Protein AF-A0A0Q4IK12-F1 (afdb_monomer)

Secondary structure (DSSP, 8-state):
--HHHHHHHHHHHHHHHHHHHHHHHHHHHHHHHHHHHHHHHHHHHHHHHHHH-HHHHHHHHHHHHHHHHHHSPPPHHHHHHSHHHHHHHHHHHHHHHHHHHHHHHHHHHHH-S-HHHHHHHHHHHHHHHHHHHHHHHHHHT--

Foldseek 3Di:
DPVVVVVVVVVVVVVVVVVVVVVVVVVVVVVVVVVVVVVVVVVVVLVVCCVVPVPCSVVVVVVVVVVVVVPDDDDPVCCVPVVVVVVVVVVVVVVVVVVCVVVVVVVCVVPDPDPVVVVVVVVVVVVVVVVVVVVVVVVVVVD

pLDDT: mean 81.12, std 9.82, range [44.0, 95.69]

Mean predicted aligned error: 11.83 Å

Structure (mmCIF, N/CA/C/O backbone):
data_AF-A0A0Q4IK12-F1
#
_entry.id   AF-A0A0Q4IK12-F1
#
loop_
_atom_site.group_PDB
_atom_site.id
_atom_site.type_symbol
_atom_site.label_atom_id
_atom_site.label_alt_id
_atom_site.label_comp_id
_atom_site.label_asym_id
_atom_site.label_entity_id
_atom_site.label_seq_id
_atom_site.pdbx_PDB_ins_code
_atom_site.Cartn_x
_atom_site.Cartn_y
_atom_site.Cartn_z
_atom_site.occupancy
_atom_site.B_iso_or_equiv
_atom_site.auth_seq_id
_atom_site.auth_comp_id
_atom_site.auth_asym_id
_atom_site.auth_atom_id
_atom_site.pdbx_PDB_model_num
ATOM 1 N N . MET A 1 1 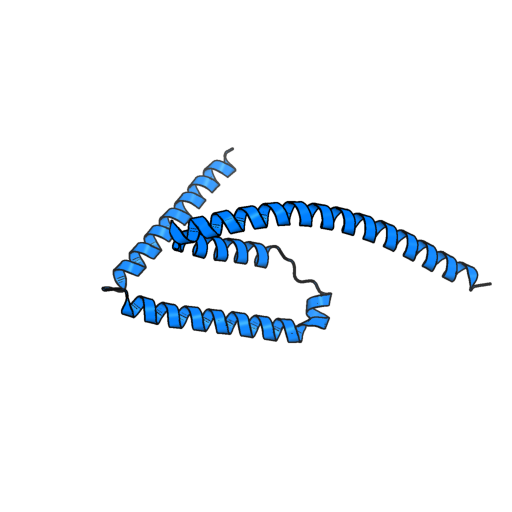? -36.939 7.200 45.901 1.00 53.16 1 MET A N 1
ATOM 2 C CA . MET A 1 1 ? -36.198 8.470 45.705 1.00 53.16 1 MET A CA 1
ATOM 3 C C . MET A 1 1 ? -34.953 8.258 44.827 1.00 53.16 1 MET A C 1
ATOM 5 O O . MET A 1 1 ? -33.947 8.915 45.039 1.00 53.16 1 MET A O 1
ATOM 9 N N . THR A 1 2 ? -35.006 7.351 43.840 1.00 54.34 2 THR A N 1
ATOM 10 C CA . THR A 1 2 ? -33.826 6.880 43.080 1.00 54.34 2 THR A CA 1
ATOM 11 C C . THR A 1 2 ? -33.943 7.030 41.555 1.00 54.34 2 THR A C 1
ATOM 13 O O . THR A 1 2 ? -32.922 6.958 40.890 1.00 54.34 2 THR A O 1
ATOM 16 N N . ASP A 1 3 ? -35.125 7.315 40.992 1.00 55.69 3 ASP A N 1
ATOM 17 C CA . ASP A 1 3 ? -35.301 7.464 39.531 1.00 55.69 3 ASP A CA 1
ATOM 18 C C . ASP A 1 3 ? -34.741 8.776 38.954 1.00 55.69 3 ASP A C 1
ATOM 20 O O . ASP A 1 3 ? -34.192 8.802 37.854 1.00 55.69 3 ASP A O 1
ATOM 24 N N . HIS A 1 4 ? -34.827 9.884 39.698 1.00 55.47 4 HIS A N 1
ATOM 25 C CA . HIS A 1 4 ? -34.442 11.201 39.171 1.00 55.47 4 HIS A CA 1
ATOM 26 C C . HIS A 1 4 ? -32.928 11.356 38.947 1.00 55.47 4 HIS A C 1
ATOM 28 O O . HIS A 1 4 ? -32.506 12.026 38.009 1.00 55.47 4 HIS A O 1
ATOM 34 N N . SER A 1 5 ? -32.092 10.711 39.766 1.00 62.00 5 SER A N 1
ATOM 35 C CA . SER A 1 5 ? -30.630 10.809 39.640 1.00 62.00 5 SER A CA 1
ATOM 36 C C . SER A 1 5 ? -30.080 10.024 38.444 1.00 62.00 5 SER A C 1
ATOM 38 O O . SER A 1 5 ? -29.080 10.426 37.847 1.00 62.00 5 SER A O 1
ATOM 40 N N . THR A 1 6 ? -30.735 8.927 38.055 1.00 66.75 6 THR A N 1
ATOM 41 C CA . THR A 1 6 ? -30.322 8.115 36.902 1.00 66.75 6 THR A CA 1
ATOM 42 C C . THR A 1 6 ? -30.686 8.791 35.580 1.00 66.75 6 THR A C 1
ATOM 44 O O . THR A 1 6 ? -29.862 8.799 34.665 1.00 66.75 6 THR A O 1
ATOM 47 N N . GLN A 1 7 ? -31.856 9.435 35.501 1.00 69.94 7 GLN A N 1
ATOM 48 C CA . GLN A 1 7 ? -32.298 10.167 34.309 1.00 69.94 7 GLN A CA 1
ATOM 49 C C . GLN A 1 7 ? -31.344 11.328 33.974 1.00 69.94 7 GLN A C 1
ATOM 51 O O . GLN A 1 7 ? -30.795 11.383 32.876 1.00 69.94 7 GLN A O 1
ATOM 56 N N . SER A 1 8 ? -31.035 12.183 34.959 1.00 73.06 8 SER A N 1
ATOM 57 C CA . SER A 1 8 ? -30.134 13.326 34.754 1.00 73.06 8 SER A CA 1
ATOM 58 C C . SER A 1 8 ? -28.713 12.905 34.381 1.00 73.06 8 SER A C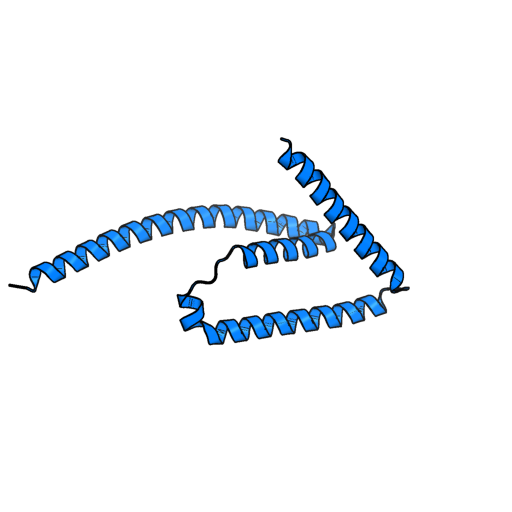 1
ATOM 60 O O . SER A 1 8 ? -28.054 13.579 33.591 1.00 73.06 8 SER A O 1
ATOM 62 N N . THR A 1 9 ? -28.233 11.770 34.895 1.00 77.50 9 THR A N 1
ATOM 63 C CA . THR A 1 9 ? -26.905 11.249 34.536 1.00 77.50 9 THR A CA 1
ATOM 64 C C . THR A 1 9 ? -26.858 10.807 33.069 1.00 77.50 9 THR A C 1
ATOM 66 O O . THR A 1 9 ? -25.878 11.082 32.376 1.00 77.50 9 THR A O 1
ATOM 69 N N . ILE A 1 10 ? -27.924 10.174 32.566 1.00 81.38 10 ILE A N 1
ATOM 70 C CA . ILE A 1 10 ? -28.026 9.755 31.159 1.00 81.38 10 ILE A CA 1
ATOM 71 C C . ILE A 1 10 ? -28.158 10.958 30.221 1.00 81.38 10 ILE A C 1
ATOM 73 O O . ILE A 1 10 ? -27.524 10.965 29.164 1.00 81.38 10 ILE A O 1
ATOM 77 N N . ASP A 1 11 ? -28.917 11.984 30.604 1.00 83.94 11 ASP A N 1
ATOM 78 C CA . ASP A 1 11 ? -29.076 13.189 29.783 1.00 83.94 11 ASP A CA 1
ATOM 79 C C . ASP A 1 11 ? -27.758 13.969 29.673 1.00 83.94 11 ASP A C 1
ATOM 81 O O . ASP A 1 11 ?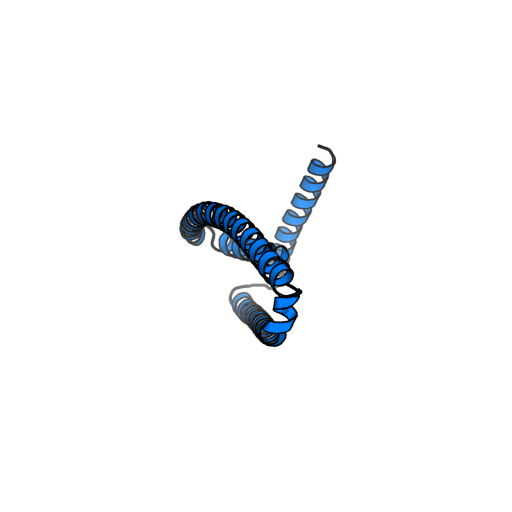 -27.333 14.321 28.572 1.00 83.94 11 ASP A O 1
ATOM 85 N N . THR A 1 12 ? -27.022 14.098 30.782 1.00 80.81 12 THR A N 1
ATOM 86 C CA . THR A 1 12 ? -25.699 14.749 30.794 1.00 80.81 12 THR A CA 1
ATOM 87 C C . THR A 1 12 ? -24.665 13.968 29.964 1.00 80.81 12 THR A C 1
ATOM 89 O O . THR A 1 12 ? -23.781 14.549 29.329 1.00 80.81 12 THR A O 1
ATOM 92 N N . LEU A 1 13 ? -24.762 12.632 29.945 1.00 80.38 13 LEU A N 1
ATOM 93 C CA . LEU A 1 13 ? -23.923 11.761 29.115 1.00 80.38 13 LEU A CA 1
ATOM 94 C C . LEU A 1 13 ? -24.254 11.892 27.626 1.00 80.38 13 LEU A C 1
ATOM 96 O O . LEU A 1 13 ? -23.334 11.961 26.813 1.00 80.38 13 LEU A O 1
ATOM 100 N N . LYS A 1 14 ? -25.540 11.952 27.264 1.00 84.50 14 LYS A N 1
ATOM 101 C CA . LYS A 1 14 ? -25.970 12.178 25.877 1.00 84.50 14 LYS A CA 1
ATOM 102 C C . LYS A 1 14 ? -25.521 13.536 25.364 1.00 84.50 14 LYS A C 1
ATOM 104 O O . LYS A 1 14 ? -25.043 13.611 24.239 1.00 84.50 14 LYS A O 1
ATOM 109 N N . GLU A 1 15 ? -25.618 14.574 26.183 1.00 84.56 15 GLU A N 1
ATOM 110 C CA . GLU A 1 15 ? -25.197 15.922 25.809 1.00 84.56 15 GLU A CA 1
ATOM 111 C C . GLU A 1 15 ? -23.679 16.001 25.593 1.00 84.56 15 GLU A C 1
ATOM 113 O O . GLU A 1 15 ? -23.216 16.482 24.561 1.00 84.56 15 GLU A O 1
ATOM 118 N N . LYS A 1 16 ? -22.875 15.418 26.496 1.00 81.81 16 LYS A N 1
ATOM 119 C CA . LYS A 1 16 ? -21.415 15.324 26.306 1.00 81.81 16 LYS A CA 1
ATOM 120 C C . LYS A 1 16 ? -21.030 14.467 25.098 1.00 81.81 16 LYS A C 1
ATOM 122 O O . LYS A 1 16 ? -20.068 14.798 24.400 1.00 81.81 16 LYS A O 1
ATOM 127 N N . ALA A 1 17 ? -21.756 13.377 24.852 1.00 82.19 17 ALA A N 1
ATOM 128 C CA . ALA A 1 17 ? -21.533 12.512 23.699 1.00 82.19 17 ALA A CA 1
ATOM 129 C C . ALA A 1 17 ? -21.882 13.220 22.384 1.00 82.19 17 ALA A C 1
ATOM 131 O O . ALA A 1 17 ? -21.107 13.118 21.439 1.00 82.19 17 ALA A O 1
ATOM 132 N N . ALA A 1 18 ? -22.985 13.973 22.341 1.00 83.00 18 ALA A N 1
ATOM 133 C CA . ALA A 1 18 ? -23.392 14.759 21.180 1.00 83.00 18 ALA A CA 1
ATOM 134 C C . ALA A 1 18 ? -22.348 15.835 20.851 1.00 83.00 18 ALA A C 1
ATOM 136 O O . ALA A 1 18 ? -21.801 15.832 19.755 1.00 83.00 18 ALA A O 1
ATOM 137 N N . THR A 1 19 ? -21.938 16.641 21.832 1.00 81.81 19 THR A N 1
ATOM 138 C CA . THR A 1 19 ? -20.931 17.698 21.630 1.00 81.81 19 THR A CA 1
ATOM 139 C C . THR A 1 19 ? -19.571 17.148 21.182 1.00 81.81 19 THR A C 1
ATOM 141 O O . THR A 1 19 ? -18.889 17.736 20.338 1.00 81.81 19 THR A O 1
ATOM 144 N N . THR A 1 20 ? -19.164 15.991 21.716 1.00 82.31 20 THR A N 1
ATOM 145 C CA . THR A 1 20 ? -17.924 15.318 21.293 1.00 82.31 20 THR A CA 1
ATOM 146 C C . THR A 1 20 ? -18.061 14.746 19.882 1.00 82.31 20 THR A C 1
ATOM 148 O O . THR A 1 20 ? -17.136 14.872 19.081 1.00 82.31 20 THR A O 1
ATOM 151 N N . ALA A 1 21 ? -19.209 14.147 19.558 1.00 84.31 21 ALA A N 1
ATOM 152 C CA . ALA A 1 21 ? -19.486 13.612 18.232 1.00 84.31 21 ALA A CA 1
ATOM 153 C C . ALA A 1 21 ? -19.516 14.716 17.168 1.00 84.31 21 ALA A C 1
ATOM 155 O O . ALA A 1 21 ? -18.910 14.529 16.116 1.00 84.31 21 ALA A O 1
ATOM 156 N N . ASP A 1 22 ? -20.127 15.868 17.451 1.00 87.31 22 ASP A N 1
ATOM 157 C CA . ASP A 1 22 ? -20.153 17.015 16.537 1.00 87.31 22 ASP A CA 1
ATOM 158 C C . ASP A 1 22 ? -18.746 17.578 16.310 1.00 87.31 22 ASP A C 1
ATOM 160 O O . ASP A 1 22 ? -18.315 17.719 15.170 1.00 87.31 22 ASP A O 1
ATOM 164 N N . THR A 1 23 ? -17.949 17.746 17.371 1.00 83.62 23 THR A N 1
ATOM 165 C CA . THR A 1 23 ? -16.558 18.224 17.244 1.00 83.62 23 THR A CA 1
ATOM 166 C C . THR A 1 23 ? -15.685 17.267 16.420 1.00 83.62 23 THR A C 1
ATOM 168 O O . THR A 1 23 ? -14.840 17.696 15.628 1.00 83.62 23 THR A O 1
ATOM 171 N N . VAL A 1 24 ? -15.864 15.953 16.602 1.00 83.19 24 VAL A N 1
ATOM 172 C CA . VAL A 1 24 ? -15.163 14.928 15.814 1.00 83.19 24 VAL A CA 1
ATOM 173 C C . VAL A 1 24 ? -15.653 14.937 14.372 1.00 83.19 24 VAL A C 1
ATOM 175 O O . VAL A 1 24 ? -14.833 14.849 13.460 1.00 83.19 24 VAL A O 1
ATOM 178 N N . LYS A 1 25 ? -16.960 15.082 14.149 1.00 88.50 25 LYS A N 1
ATOM 179 C CA . LYS A 1 25 ? -17.560 15.128 12.818 1.00 88.50 25 LYS A CA 1
ATOM 180 C C . LYS A 1 25 ? -17.120 16.361 12.040 1.00 88.50 25 LYS A C 1
ATOM 182 O O . LYS A 1 25 ? -16.786 16.217 10.869 1.00 88.50 25 LYS A O 1
ATOM 187 N N . ASP A 1 26 ? -17.032 17.526 12.669 1.00 87.25 26 ASP A N 1
ATOM 188 C CA . ASP A 1 26 ? -16.560 18.754 12.027 1.00 87.25 26 ASP A CA 1
ATOM 189 C C . ASP A 1 26 ? -15.083 18.647 11.634 1.00 87.2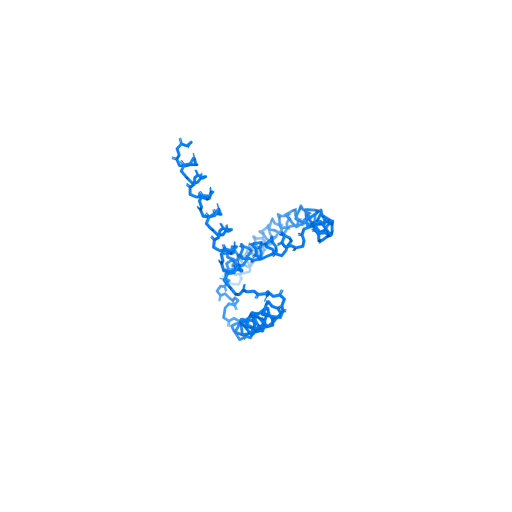5 26 ASP A C 1
ATOM 191 O O . ASP A 1 26 ? -14.714 18.922 10.490 1.00 87.25 26 ASP A O 1
ATOM 195 N N . LYS A 1 27 ? -14.229 18.150 12.542 1.00 83.62 27 LYS A N 1
ATOM 196 C CA . LYS A 1 27 ? -12.807 17.905 12.246 1.00 83.62 27 LYS A CA 1
ATOM 197 C C . LYS A 1 27 ? -12.618 16.840 11.168 1.00 83.62 27 LYS A C 1
ATOM 199 O O . LYS A 1 27 ? -11.779 17.015 10.288 1.00 83.62 27 LYS A O 1
ATOM 204 N N . ALA A 1 28 ? -13.396 15.761 11.217 1.00 84.12 28 ALA A N 1
ATOM 205 C CA . ALA A 1 28 ? -13.357 14.698 10.221 1.00 84.12 28 ALA A CA 1
ATOM 206 C C . ALA A 1 28 ? -13.855 15.184 8.857 1.00 84.12 28 ALA A C 1
ATOM 208 O O . ALA A 1 28 ? -13.248 14.847 7.851 1.00 84.12 28 ALA A O 1
ATOM 209 N N . SER A 1 29 ? -14.904 16.006 8.813 1.00 85.19 29 SER A N 1
ATOM 210 C CA . SER A 1 29 ? -15.443 16.566 7.568 1.00 85.19 29 SER A CA 1
ATOM 211 C C . SER A 1 29 ? -14.460 17.550 6.942 1.00 85.19 29 SER A C 1
ATOM 213 O O . SER A 1 29 ? -14.226 17.501 5.739 1.00 85.19 29 SER A O 1
ATOM 215 N N . HIS A 1 30 ? -13.816 18.391 7.754 1.00 84.00 30 HIS A N 1
ATOM 216 C CA . HIS A 1 30 ? -12.784 19.305 7.271 1.00 84.00 30 HIS A CA 1
ATOM 217 C C . HIS A 1 30 ? -11.552 18.552 6.749 1.00 84.00 30 HIS A C 1
ATOM 219 O O . HIS A 1 30 ? -11.081 18.823 5.646 1.00 84.00 30 HIS A O 1
ATOM 225 N N . ALA A 1 31 ? -11.075 17.548 7.492 1.00 82.31 31 ALA A N 1
ATOM 226 C CA . ALA A 1 31 ? -9.994 16.680 7.036 1.00 82.31 31 ALA A CA 1
ATOM 227 C C . ALA A 1 31 ? -10.382 15.901 5.769 1.00 82.31 31 ALA A C 1
ATOM 229 O O . ALA A 1 31 ? -9.568 15.779 4.858 1.00 82.31 31 ALA A O 1
ATOM 230 N N . ALA A 1 32 ? -11.621 15.416 5.675 1.00 82.69 32 ALA A N 1
ATOM 231 C CA . ALA A 1 32 ? -12.128 14.702 4.509 1.00 82.69 32 ALA A CA 1
ATOM 232 C C . ALA A 1 32 ? -12.225 15.604 3.274 1.00 82.69 32 ALA A C 1
ATOM 234 O O . ALA A 1 32 ? -11.842 15.164 2.198 1.00 82.69 32 ALA A O 1
ATOM 235 N N . HIS A 1 33 ? -12.662 16.859 3.416 1.00 84.75 33 HIS A N 1
ATOM 236 C CA . HIS A 1 33 ? -12.680 17.825 2.314 1.00 84.75 33 HIS A CA 1
ATOM 237 C C . HIS A 1 33 ? -11.270 18.113 1.790 1.00 84.75 33 HIS A C 1
ATOM 239 O O . HIS A 1 33 ? -11.019 17.946 0.601 1.00 84.75 33 HIS A O 1
ATOM 245 N N . VAL A 1 34 ? -10.325 18.430 2.681 1.00 83.38 34 VAL A N 1
ATOM 246 C CA . VAL A 1 34 ? -8.925 18.680 2.294 1.00 83.38 34 VAL A CA 1
ATOM 247 C C . VAL A 1 34 ? -8.288 17.438 1.658 1.00 83.38 34 VAL A C 1
ATOM 249 O O . VAL A 1 34 ? -7.561 17.537 0.673 1.00 83.38 34 VAL A O 1
ATOM 252 N N . THR A 1 35 ? -8.590 16.250 2.190 1.00 85.00 35 THR A N 1
ATOM 253 C CA . THR A 1 35 ? -8.097 14.980 1.637 1.00 85.00 35 THR A CA 1
ATOM 254 C C . THR A 1 35 ? -8.743 14.665 0.289 1.00 85.00 35 THR A C 1
ATOM 256 O O . THR A 1 35 ? -8.071 14.135 -0.583 1.00 85.00 35 THR A O 1
ATOM 259 N N . SER A 1 36 ? -10.021 14.995 0.095 1.00 87.81 36 SER A N 1
ATOM 260 C CA . SER A 1 36 ? -10.748 14.803 -1.164 1.00 87.81 36 SER A CA 1
ATOM 261 C C . SER A 1 36 ? -10.160 15.655 -2.283 1.00 87.81 36 SER A C 1
ATOM 263 O O . SER A 1 36 ? -9.922 15.143 -3.376 1.00 87.81 36 SER A O 1
ATOM 265 N N . ASP A 1 37 ? -9.889 16.931 -2.015 1.00 87.81 37 ASP A N 1
ATOM 266 C CA . ASP A 1 37 ? -9.283 17.822 -3.006 1.00 87.81 37 ASP A CA 1
ATOM 267 C C . ASP A 1 37 ? -7.881 17.329 -3.371 1.00 87.81 37 ASP A C 1
ATOM 269 O O . ASP A 1 37 ? -7.584 17.125 -4.546 1.00 87.81 37 ASP A O 1
ATOM 273 N N . ALA A 1 38 ? -7.061 16.996 -2.368 1.00 84.00 38 ALA A N 1
ATOM 274 C CA . ALA A 1 38 ? -5.738 16.413 -2.580 1.00 84.00 38 ALA A CA 1
ATOM 275 C C . ALA A 1 38 ? -5.783 15.056 -3.308 1.00 84.00 38 ALA A C 1
ATOM 277 O O . ALA A 1 38 ? -4.896 14.754 -4.105 1.00 84.00 38 ALA A O 1
ATOM 278 N N . ALA A 1 39 ? -6.803 14.232 -3.059 1.00 86.62 39 ALA A N 1
ATOM 279 C CA . ALA A 1 39 ? -6.980 12.942 -3.716 1.00 86.62 39 ALA A CA 1
ATOM 280 C C . ALA A 1 39 ? -7.373 13.097 -5.189 1.00 86.62 39 ALA A C 1
ATOM 282 O O . ALA A 1 39 ? -6.845 12.361 -6.019 1.00 86.62 39 ALA A O 1
ATOM 283 N N . HIS A 1 40 ? -8.243 14.053 -5.536 1.00 89.25 40 HIS A N 1
ATOM 284 C CA . HIS A 1 40 ? -8.563 14.361 -6.936 1.00 89.25 40 HIS A CA 1
ATOM 285 C C . HIS A 1 40 ? -7.332 14.858 -7.692 1.00 89.25 40 HIS A C 1
ATOM 287 O O . HIS A 1 40 ? -7.031 14.379 -8.785 1.00 89.25 40 HIS A O 1
ATOM 293 N N . ASP A 1 41 ? -6.582 15.754 -7.065 1.00 86.06 41 ASP A N 1
ATOM 294 C CA . ASP A 1 41 ? -5.331 16.294 -7.579 1.00 86.06 41 ASP A CA 1
ATOM 295 C C . ASP A 1 41 ? -4.262 15.206 -7.774 1.00 86.06 41 ASP A C 1
ATOM 297 O O . ASP A 1 41 ? -3.512 15.205 -8.754 1.00 86.06 41 ASP A O 1
ATOM 301 N N . ALA A 1 42 ? -4.172 14.261 -6.837 1.00 83.69 42 ALA A N 1
ATOM 302 C CA . ALA A 1 42 ? -3.297 13.102 -6.944 1.00 83.69 42 ALA A CA 1
ATOM 303 C C . ALA A 1 42 ? -3.786 12.117 -8.012 1.00 83.69 42 ALA A C 1
ATOM 305 O O . ALA A 1 42 ? -2.962 11.535 -8.706 1.00 83.69 42 ALA A O 1
ATOM 306 N N . ALA A 1 43 ? -5.099 11.947 -8.183 1.00 86.12 43 ALA A N 1
ATOM 307 C CA . ALA A 1 43 ? -5.679 11.081 -9.205 1.00 86.12 43 ALA A CA 1
ATOM 308 C C . ALA A 1 43 ? -5.447 11.628 -10.621 1.00 86.12 43 ALA A C 1
ATOM 310 O O . ALA A 1 43 ? -5.097 10.861 -11.519 1.00 86.12 43 ALA A O 1
ATOM 311 N N . GLN A 1 44 ? -5.566 12.945 -10.820 1.00 87.94 44 GLN A N 1
ATOM 312 C CA . GLN A 1 44 ? -5.203 13.590 -12.086 1.00 87.94 44 GLN A CA 1
ATOM 313 C C . GLN A 1 44 ? -3.714 13.405 -12.385 1.00 87.94 44 GLN A C 1
ATOM 315 O O . GLN A 1 44 ? -3.360 12.879 -13.435 1.00 87.94 44 GLN A O 1
ATOM 320 N N . ARG A 1 45 ? -2.838 13.708 -11.419 1.00 83.75 45 ARG A N 1
ATOM 321 C CA . ARG A 1 45 ? -1.386 13.512 -11.582 1.00 83.75 45 ARG A CA 1
ATOM 322 C C . ARG A 1 45 ? -0.993 12.049 -11.762 1.00 83.75 45 ARG A C 1
ATOM 324 O O . ARG A 1 45 ? -0.030 11.762 -12.461 1.00 83.75 45 ARG A O 1
ATOM 331 N N . ALA A 1 46 ? -1.706 11.119 -11.132 1.00 82.75 46 ALA A N 1
ATOM 332 C CA . ALA A 1 46 ? -1.500 9.695 -11.345 1.00 82.75 46 ALA A CA 1
ATOM 333 C C . ALA A 1 46 ? -1.911 9.293 -12.762 1.00 82.75 46 ALA A C 1
ATOM 335 O O . ALA A 1 46 ? -1.204 8.501 -13.366 1.00 82.75 46 ALA A O 1
ATOM 336 N N . SER A 1 47 ? -2.991 9.863 -13.303 1.00 83.81 47 SER A N 1
ATOM 337 C CA . SER A 1 47 ? -3.415 9.623 -14.689 1.00 83.81 47 SER A CA 1
ATOM 338 C C . SER A 1 47 ? -2.331 10.074 -15.672 1.00 83.81 47 SER A C 1
ATOM 340 O O . SER A 1 47 ? -1.880 9.269 -16.480 1.00 83.81 47 SER A O 1
ATOM 342 N N . ASP A 1 48 ? -1.806 11.290 -15.506 1.00 83.50 48 ASP A N 1
ATOM 343 C CA . ASP A 1 48 ? -0.692 11.799 -16.323 1.00 83.50 48 ASP A CA 1
ATOM 344 C C . ASP A 1 48 ? 0.611 11.002 -16.092 1.00 83.50 48 ASP A C 1
ATOM 346 O O . ASP A 1 48 ? 1.418 10.774 -16.996 1.00 83.50 48 ASP A O 1
ATOM 350 N N . GLY A 1 49 ? 0.829 10.552 -14.854 1.00 78.69 49 GLY A N 1
ATOM 351 C CA . GLY A 1 49 ? 1.995 9.778 -14.441 1.00 78.69 49 GLY A CA 1
ATOM 352 C C . GLY A 1 49 ? 1.984 8.326 -14.918 1.00 78.69 49 GLY A C 1
ATOM 353 O O . GLY A 1 49 ? 3.058 7.747 -15.066 1.00 78.69 49 GLY A O 1
ATOM 354 N N . ILE A 1 50 ? 0.813 7.733 -15.176 1.00 83.00 50 ILE A N 1
ATOM 355 C CA . ILE A 1 50 ? 0.695 6.379 -15.739 1.00 83.00 50 ILE A CA 1
ATOM 356 C C . ILE A 1 50 ? 1.289 6.358 -17.147 1.00 83.00 50 ILE A C 1
ATOM 358 O O . ILE A 1 50 ? 2.028 5.427 -17.470 1.00 83.00 50 ILE A O 1
ATOM 362 N N . ASP A 1 51 ? 1.033 7.402 -17.935 1.00 84.62 51 ASP A N 1
ATOM 363 C CA . ASP A 1 51 ? 1.567 7.533 -19.291 1.00 84.62 51 ASP A CA 1
ATOM 364 C C . ASP A 1 51 ? 3.067 7.863 -19.287 1.00 84.62 51 ASP A C 1
ATOM 366 O O . ASP A 1 51 ? 3.827 7.348 -20.108 1.00 84.62 51 ASP A O 1
ATOM 370 N N . ALA A 1 52 ? 3.522 8.692 -18.340 1.00 87.62 52 ALA A N 1
ATOM 371 C CA . ALA A 1 52 ? 4.915 9.133 -18.275 1.00 87.62 52 ALA A CA 1
ATOM 372 C C . ALA A 1 52 ? 5.865 8.122 -17.602 1.00 87.62 52 ALA A C 1
ATOM 374 O O . ALA A 1 52 ? 7.000 7.935 -18.045 1.00 87.62 52 ALA A O 1
ATOM 375 N N . ASN A 1 53 ? 5.444 7.503 -16.496 1.00 85.06 53 ASN A N 1
ATOM 376 C CA . ASN A 1 53 ? 6.250 6.559 -15.722 1.00 85.06 53 ASN A CA 1
ATOM 377 C C . ASN A 1 53 ? 5.365 5.568 -14.931 1.00 85.06 53 ASN A C 1
ATOM 379 O O . ASN A 1 53 ? 5.167 5.722 -13.718 1.00 85.06 53 ASN A O 1
ATOM 383 N N . PRO A 1 54 ? 4.891 4.490 -15.578 1.00 82.56 54 PRO A N 1
ATOM 384 C CA . PRO A 1 54 ? 3.987 3.526 -14.950 1.00 82.56 54 PRO A CA 1
ATOM 385 C C . PRO A 1 54 ? 4.618 2.802 -13.748 1.00 82.56 54 PRO A C 1
ATOM 387 O O . PRO A 1 54 ? 3.919 2.421 -12.807 1.00 82.56 54 PRO A O 1
ATOM 390 N N . LEU A 1 55 ? 5.948 2.646 -13.728 1.00 86.12 55 LEU A N 1
ATOM 391 C CA . LEU A 1 55 ? 6.657 2.029 -12.603 1.00 86.12 55 LEU A CA 1
ATOM 392 C C . LEU A 1 55 ? 6.659 2.927 -11.362 1.00 86.12 55 LEU A C 1
ATOM 394 O O . LEU A 1 55 ? 6.521 2.420 -10.248 1.00 86.12 55 LEU A O 1
ATOM 398 N N . ALA A 1 56 ? 6.777 4.246 -11.537 1.00 83.25 56 ALA A N 1
ATOM 399 C CA . ALA A 1 56 ? 6.698 5.193 -10.428 1.00 83.25 56 ALA A CA 1
ATOM 400 C C . ALA A 1 56 ? 5.298 5.222 -9.808 1.00 83.25 56 ALA A C 1
ATOM 402 O O . ALA A 1 56 ? 5.183 5.260 -8.584 1.00 83.25 56 ALA A O 1
ATOM 403 N N . VAL A 1 57 ? 4.242 5.129 -10.622 1.00 88.25 57 VAL A N 1
ATOM 404 C CA . VAL A 1 57 ? 2.862 5.046 -10.119 1.00 88.25 57 VAL A CA 1
ATOM 405 C C . VAL A 1 57 ? 2.645 3.761 -9.321 1.00 88.25 57 VAL A C 1
ATOM 407 O O . VAL A 1 57 ? 2.103 3.811 -8.218 1.00 88.25 57 VAL A O 1
ATOM 410 N N . LEU A 1 58 ? 3.129 2.617 -9.817 1.00 87.88 58 LEU A N 1
ATOM 411 C CA . LEU A 1 58 ? 3.044 1.348 -9.090 1.00 87.88 58 LEU A CA 1
ATOM 412 C C . LEU A 1 58 ? 3.813 1.394 -7.760 1.00 87.88 58 LEU A C 1
ATOM 414 O O . LEU A 1 58 ? 3.275 1.017 -6.717 1.00 87.88 58 LEU A O 1
ATOM 418 N N . ALA A 1 59 ? 5.063 1.866 -7.782 1.00 87.44 59 ALA A N 1
ATOM 419 C CA . ALA A 1 59 ? 5.884 1.993 -6.580 1.00 87.44 59 ALA A CA 1
ATOM 420 C C . ALA A 1 59 ? 5.266 2.978 -5.574 1.00 87.44 59 ALA A C 1
ATOM 422 O O . ALA A 1 59 ? 5.210 2.682 -4.380 1.00 87.44 59 ALA A O 1
ATOM 423 N N . GLY A 1 60 ? 4.743 4.107 -6.061 1.00 88.50 60 GLY A N 1
ATOM 424 C CA . GLY A 1 60 ? 4.038 5.104 -5.264 1.00 88.50 60 GLY A CA 1
ATOM 425 C C . GLY A 1 60 ? 2.782 4.535 -4.612 1.00 88.50 60 GLY A C 1
ATOM 426 O O . GLY A 1 60 ? 2.606 4.690 -3.408 1.00 88.50 60 GLY A O 1
ATOM 427 N N . GLY A 1 61 ? 1.959 3.799 -5.364 1.00 88.56 61 GLY A N 1
ATOM 428 C CA . GLY A 1 61 ? 0.755 3.144 -4.849 1.00 88.56 61 GLY A CA 1
ATOM 429 C C . GLY A 1 61 ? 1.058 2.090 -3.781 1.00 88.56 61 GLY A C 1
ATOM 430 O O . GLY A 1 61 ? 0.386 2.045 -2.751 1.00 88.56 61 GLY A O 1
ATOM 431 N N . LEU A 1 62 ? 2.109 1.285 -3.972 1.00 89.00 62 LEU A N 1
ATOM 432 C CA . LEU A 1 62 ? 2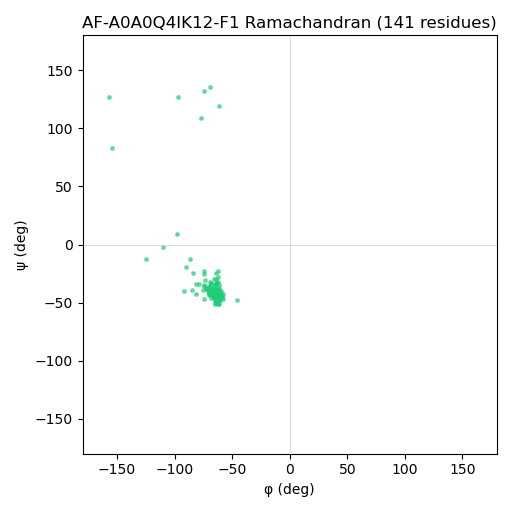.556 0.317 -2.965 1.00 89.00 62 LEU A CA 1
ATOM 433 C C . LEU A 1 62 ? 3.089 1.002 -1.703 1.00 89.00 62 LEU A C 1
ATOM 435 O O . LEU A 1 62 ? 2.759 0.574 -0.597 1.00 89.00 62 LEU A O 1
ATOM 439 N N . ALA A 1 63 ? 3.882 2.064 -1.851 1.00 89.00 63 ALA A N 1
ATOM 440 C CA . ALA A 1 63 ? 4.414 2.820 -0.722 1.00 89.00 63 A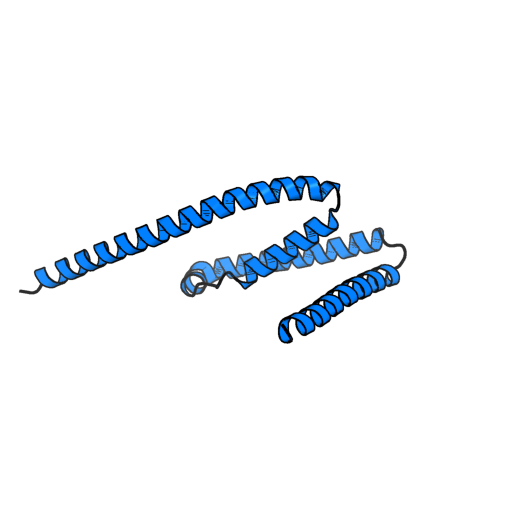LA A CA 1
ATOM 441 C C . ALA A 1 63 ? 3.293 3.506 0.076 1.00 89.00 63 ALA A C 1
ATOM 443 O O . ALA A 1 63 ? 3.225 3.345 1.294 1.00 89.00 63 ALA A O 1
ATOM 444 N N . LEU A 1 64 ? 2.371 4.198 -0.602 1.00 89.31 64 LEU A N 1
ATOM 445 C CA . LEU A 1 64 ? 1.190 4.812 0.014 1.00 89.31 64 LEU A CA 1
ATOM 446 C C . LEU A 1 64 ? 0.304 3.773 0.700 1.00 89.31 64 LEU A C 1
ATOM 448 O O . LEU A 1 64 ? -0.102 3.981 1.840 1.00 89.31 64 LEU A O 1
ATOM 452 N N . GLY A 1 65 ? 0.042 2.640 0.046 1.00 84.88 65 GLY A N 1
ATOM 453 C CA . GLY A 1 65 ? -0.751 1.554 0.618 1.00 84.88 65 GLY A CA 1
ATOM 454 C C . GLY A 1 65 ? -0.107 0.944 1.864 1.00 84.88 65 GLY A C 1
ATOM 455 O O . GLY A 1 65 ? -0.797 0.687 2.849 1.00 84.88 65 GLY A O 1
ATOM 456 N N . ALA A 1 66 ? 1.216 0.760 1.860 1.00 90.88 66 ALA A N 1
ATOM 457 C CA . ALA A 1 66 ? 1.955 0.263 3.018 1.00 90.88 66 ALA A CA 1
ATOM 458 C C . ALA A 1 66 ? 1.942 1.264 4.180 1.00 90.88 66 ALA A C 1
ATOM 460 O O . ALA A 1 66 ? 1.702 0.865 5.318 1.00 90.88 66 ALA A O 1
ATOM 461 N N . LEU A 1 67 ? 2.147 2.556 3.901 1.00 87.44 67 LEU A N 1
ATOM 462 C CA . LEU A 1 67 ? 2.068 3.612 4.911 1.00 87.44 67 LEU A CA 1
ATOM 463 C C . LEU A 1 67 ? 0.661 3.704 5.504 1.00 87.44 67 LEU A C 1
ATOM 465 O O . LEU A 1 67 ? 0.512 3.656 6.721 1.00 87.44 67 LEU A O 1
ATOM 469 N N . ALA A 1 68 ? -0.374 3.758 4.664 1.00 87.06 68 ALA A N 1
ATOM 470 C CA . ALA A 1 68 ? -1.762 3.782 5.117 1.00 87.06 68 ALA A CA 1
ATOM 471 C C . ALA A 1 68 ? -2.101 2.538 5.955 1.00 87.06 68 ALA A C 1
ATOM 473 O O . ALA A 1 68 ? -2.656 2.654 7.044 1.00 87.06 68 ALA A O 1
ATOM 474 N N . GLY A 1 69 ? -1.701 1.347 5.500 1.00 84.88 69 GLY A N 1
ATOM 475 C CA . GLY A 1 69 ? -1.911 0.101 6.236 1.00 84.88 69 GLY A CA 1
ATOM 476 C C . GLY A 1 69 ? -1.136 0.012 7.557 1.00 84.88 69 GLY A C 1
ATOM 477 O O . GLY A 1 69 ? -1.609 -0.637 8.486 1.00 84.88 69 GLY A O 1
ATOM 478 N N . ALA A 1 70 ? 0.031 0.655 7.657 1.00 86.38 70 ALA A N 1
ATOM 479 C CA . ALA A 1 70 ? 0.842 0.685 8.873 1.00 86.38 70 ALA A CA 1
ATOM 480 C C . ALA A 1 70 ? 0.366 1.739 9.886 1.00 86.38 70 ALA A C 1
ATOM 482 O O . ALA A 1 70 ? 0.480 1.510 11.090 1.00 86.38 70 ALA A O 1
ATOM 483 N N . LEU A 1 71 ? -0.153 2.881 9.417 1.00 82.31 71 LEU A N 1
ATOM 484 C CA . LEU A 1 71 ? -0.608 3.977 10.276 1.00 82.31 71 LEU A CA 1
ATOM 485 C C . LEU A 1 71 ? -2.040 3.801 10.788 1.00 82.31 71 LEU A C 1
ATOM 487 O O . LEU A 1 71 ? -2.352 4.374 11.827 1.00 82.31 71 LEU A O 1
ATOM 491 N N . ILE A 1 72 ? -2.907 3.050 10.100 1.00 81.12 72 ILE A N 1
ATOM 492 C CA . ILE A 1 72 ? -4.282 2.802 10.561 1.00 81.12 72 ILE A CA 1
ATOM 493 C C . ILE A 1 72 ? -4.248 1.745 11.682 1.00 81.12 72 ILE A C 1
ATOM 495 O O . ILE A 1 72 ? -3.997 0.565 11.413 1.00 81.12 72 ILE A O 1
ATOM 499 N N . PRO A 1 73 ? -4.495 2.123 12.953 1.00 68.50 73 PRO A N 1
ATOM 500 C CA . PRO A 1 73 ? -4.407 1.191 14.063 1.00 68.50 73 PRO A CA 1
ATOM 501 C C . PRO A 1 73 ? -5.620 0.259 14.058 1.00 68.50 73 PRO A C 1
ATOM 503 O O . PRO A 1 73 ? -6.764 0.707 13.988 1.00 68.50 73 PRO A O 1
ATOM 506 N N . LYS A 1 74 ? -5.385 -1.053 14.186 1.00 66.50 74 LYS A N 1
ATOM 507 C CA . LYS A 1 74 ? -6.482 -2.011 14.378 1.00 66.50 74 LYS A CA 1
ATOM 508 C C . LYS A 1 74 ? -7.227 -1.688 15.671 1.00 66.50 74 LYS A C 1
ATOM 510 O O . LYS A 1 74 ? -6.656 -1.784 16.758 1.00 66.50 74 LYS A O 1
ATOM 515 N N . SER A 1 75 ? -8.516 -1.386 15.564 1.00 68.94 75 SER A N 1
ATOM 516 C CA . SER A 1 75 ? -9.386 -1.235 16.728 1.00 68.94 75 SER A CA 1
ATOM 517 C C . SER A 1 75 ? -9.622 -2.593 17.403 1.00 68.94 75 SER A C 1
ATOM 519 O O . SER A 1 75 ? -9.905 -3.604 16.754 1.00 68.94 75 SER A O 1
ATOM 521 N N . ALA A 1 76 ? -9.540 -2.636 18.736 1.00 65.44 76 ALA A N 1
ATOM 522 C CA . ALA A 1 76 ? -9.795 -3.853 19.511 1.00 65.44 76 ALA A CA 1
ATOM 523 C C . ALA A 1 76 ? -11.249 -4.350 19.378 1.00 65.44 76 ALA A C 1
ATOM 525 O O . ALA A 1 76 ? -11.498 -5.556 19.442 1.00 65.44 76 ALA A O 1
ATOM 526 N N . GLN A 1 77 ? -12.209 -3.442 19.153 1.00 69.19 77 GLN A N 1
ATOM 527 C CA . GLN A 1 77 ? -13.592 -3.826 18.860 1.00 69.19 77 GLN A CA 1
ATOM 528 C C . GLN A 1 77 ? -13.735 -4.413 17.454 1.00 69.19 77 GLN A C 1
ATOM 530 O O . GLN A 1 77 ? -14.428 -5.416 17.288 1.00 69.19 77 GLN A O 1
ATOM 535 N N . GLU A 1 78 ? -13.026 -3.872 16.461 1.00 66.62 78 GLU A N 1
ATOM 536 C CA . GLU A 1 78 ? -13.013 -4.448 15.113 1.00 66.62 78 GLU A CA 1
ATOM 537 C C . GLU A 1 78 ? -12.405 -5.849 15.114 1.00 66.62 78 GLU A C 1
ATOM 539 O O . GLU A 1 78 ? -12.952 -6.763 14.507 1.00 66.62 78 GLU A O 1
ATOM 544 N N . ALA A 1 79 ? -11.323 -6.075 15.858 1.00 72.38 79 ALA A N 1
ATOM 545 C CA . ALA A 1 79 ? -10.722 -7.402 15.961 1.00 72.38 79 ALA A CA 1
ATOM 546 C C . ALA A 1 79 ? -11.676 -8.442 16.584 1.00 72.38 79 ALA A C 1
ATOM 548 O O . ALA A 1 79 ? -11.625 -9.621 16.225 1.00 72.38 79 ALA A O 1
ATOM 549 N N . LYS A 1 80 ? -12.556 -8.014 17.499 1.00 70.38 80 LYS A N 1
ATOM 550 C CA . LYS A 1 80 ? -13.488 -8.891 18.222 1.00 70.38 80 LYS A CA 1
ATOM 551 C C . LYS A 1 80 ? -14.776 -9.161 17.441 1.00 70.38 80 LYS A C 1
ATOM 553 O O . LYS A 1 80 ? -15.249 -10.293 17.444 1.00 70.38 80 LYS A O 1
ATOM 558 N N . VAL A 1 81 ? -15.314 -8.151 16.755 1.00 79.88 81 VAL A N 1
ATOM 559 C CA . VAL A 1 81 ? -16.578 -8.248 15.999 1.00 79.88 81 VAL A CA 1
ATOM 560 C C . VAL A 1 81 ? -16.330 -8.634 14.538 1.00 79.88 81 VAL A C 1
ATOM 562 O O . VAL A 1 81 ? -17.025 -9.485 13.990 1.00 79.88 81 VAL A O 1
ATOM 565 N N . LEU A 1 82 ? -15.290 -8.078 13.915 1.00 81.88 82 LEU A N 1
ATOM 566 C CA . LEU A 1 82 ? -14.892 -8.367 12.537 1.00 81.88 82 LEU A CA 1
ATOM 567 C C . LEU A 1 82 ? -13.751 -9.384 12.441 1.00 81.88 82 LEU A C 1
ATOM 569 O O . LEU A 1 82 ? -13.260 -9.620 11.344 1.00 81.88 82 LEU A O 1
ATOM 573 N N . GLY A 1 83 ? -13.340 -10.042 13.528 1.00 80.25 83 GLY A N 1
ATOM 574 C CA . GLY A 1 83 ? -12.270 -11.050 13.511 1.00 80.25 83 GLY A CA 1
ATOM 575 C C . GLY A 1 83 ? -12.373 -12.078 12.366 1.00 80.25 83 GLY A C 1
ATOM 576 O O . GLY A 1 83 ? -11.384 -12.287 11.659 1.00 80.25 83 GLY A O 1
ATOM 577 N N . PRO A 1 84 ? -13.548 -12.690 12.107 1.00 83.69 84 PRO A N 1
ATOM 578 C CA . PRO A 1 84 ? -13.738 -13.594 10.969 1.00 83.69 84 PRO A CA 1
ATOM 579 C C . PRO A 1 84 ? -13.619 -12.894 9.608 1.00 83.69 84 PRO A C 1
ATOM 581 O O . PRO A 1 84 ? -13.024 -13.450 8.683 1.00 83.69 84 PRO A O 1
ATOM 584 N N . LEU A 1 85 ? -14.142 -11.669 9.486 1.00 85.31 85 LEU A N 1
ATOM 585 C CA . LEU A 1 85 ? -14.052 -10.866 8.264 1.00 85.31 85 LEU A CA 1
ATOM 586 C C . LEU A 1 85 ? -12.604 -10.445 7.982 1.00 85.31 85 LEU A C 1
ATOM 588 O O . LEU A 1 85 ? -12.129 -10.593 6.864 1.00 85.31 85 LEU A O 1
ATOM 592 N N . GLY A 1 86 ? -11.874 -10.006 9.006 1.00 83.50 86 GLY A N 1
ATOM 593 C CA . GLY A 1 86 ? -10.465 -9.635 8.928 1.00 83.50 86 GLY A CA 1
ATOM 594 C C . GLY A 1 86 ? -9.573 -10.821 8.569 1.00 83.50 86 GLY A C 1
ATOM 595 O O . GLY A 1 86 ? -8.648 -10.669 7.777 1.00 83.50 86 GLY A O 1
ATOM 596 N N . LYS A 1 87 ? -9.878 -12.027 9.070 1.00 85.00 87 LYS A N 1
ATOM 597 C CA . LYS A 1 87 ? -9.200 -13.263 8.640 1.00 85.00 87 LYS A CA 1
ATOM 598 C C . LYS A 1 87 ? -9.452 -13.559 7.162 1.00 85.00 87 LYS A C 1
ATOM 600 O O . LYS A 1 87 ? -8.503 -13.869 6.449 1.00 85.00 87 LYS A O 1
ATOM 605 N N . ARG A 1 88 ? -10.697 -13.427 6.688 1.00 88.06 88 ARG A N 1
ATOM 606 C CA . ARG A 1 88 ? -11.045 -13.607 5.265 1.00 88.06 88 ARG A CA 1
ATOM 607 C C . ARG A 1 88 ? -10.374 -12.565 4.376 1.00 88.06 88 ARG A C 1
ATOM 609 O O . ARG A 1 88 ? -9.814 -12.929 3.351 1.00 88.06 88 ARG A O 1
ATOM 616 N N . LEU A 1 89 ? -10.370 -11.304 4.796 1.00 87.12 89 LEU A N 1
ATOM 617 C CA . LEU A 1 89 ? -9.704 -10.216 4.087 1.00 87.12 89 LEU A CA 1
ATOM 618 C C . LEU A 1 89 ? -8.188 -10.430 4.035 1.00 87.12 89 LEU A C 1
ATOM 620 O O . LEU A 1 89 ? -7.592 -10.312 2.973 1.00 87.12 89 LEU A O 1
ATOM 624 N N . SER A 1 90 ? -7.564 -10.813 5.152 1.00 86.81 90 SER A N 1
ATOM 625 C CA . SER A 1 90 ? -6.132 -11.126 5.200 1.00 86.81 90 SER A CA 1
ATOM 626 C C . SER A 1 90 ? -5.781 -12.329 4.328 1.00 86.81 90 SER A C 1
ATOM 628 O O . SER A 1 90 ? -4.748 -12.316 3.661 1.00 86.81 90 SER A O 1
ATOM 630 N N . ALA A 1 91 ? -6.620 -13.367 4.326 1.00 90.38 91 ALA A N 1
ATOM 631 C CA . ALA A 1 91 ? -6.436 -14.532 3.470 1.00 90.38 91 ALA A CA 1
ATOM 632 C C . ALA A 1 91 ? -6.562 -14.148 1.990 1.00 90.38 91 ALA A C 1
ATOM 634 O O . ALA A 1 91 ? -5.703 -14.522 1.199 1.00 90.38 91 ALA A O 1
ATOM 635 N N . ALA A 1 92 ? -7.563 -13.340 1.633 1.00 92.50 92 ALA A N 1
ATOM 636 C CA . ALA A 1 92 ? -7.745 -12.827 0.278 1.00 92.50 92 ALA A CA 1
ATOM 637 C C . ALA A 1 92 ? -6.572 -11.940 -0.166 1.00 92.50 92 ALA A C 1
ATOM 639 O O . ALA A 1 92 ? -6.043 -12.134 -1.255 1.00 92.50 92 ALA A O 1
ATOM 640 N N . ALA A 1 93 ? -6.108 -11.026 0.689 1.00 89.56 93 ALA A N 1
ATOM 641 C CA . ALA A 1 93 ? -4.949 -10.180 0.411 1.00 89.56 93 ALA A CA 1
ATOM 642 C C . ALA A 1 93 ? -3.669 -11.012 0.224 1.00 89.56 93 ALA A C 1
ATOM 644 O O . ALA A 1 93 ? -2.895 -10.763 -0.697 1.00 89.56 93 ALA A O 1
ATOM 645 N N . THR A 1 94 ? -3.466 -12.034 1.060 1.00 94.00 94 THR A N 1
ATOM 646 C CA . THR A 1 94 ? -2.313 -12.944 0.961 1.00 94.00 94 THR A CA 1
ATOM 647 C C . THR A 1 94 ? -2.374 -13.781 -0.313 1.00 94.00 94 THR A C 1
ATOM 649 O O . THR A 1 94 ? -1.368 -13.907 -1.007 1.00 94.00 94 THR A O 1
ATOM 652 N N . ALA A 1 95 ? -3.550 -14.316 -0.648 1.00 94.94 95 ALA A N 1
ATOM 653 C CA . ALA A 1 95 ? -3.771 -15.065 -1.878 1.00 94.94 95 ALA A CA 1
ATOM 654 C C . ALA A 1 95 ? -3.523 -14.186 -3.110 1.00 94.94 95 ALA A C 1
ATOM 656 O O . ALA A 1 95 ? -2.743 -14.564 -3.976 1.00 94.94 95 ALA A O 1
ATOM 657 N N . ALA A 1 96 ? -4.090 -12.978 -3.144 1.00 93.19 96 ALA A N 1
ATOM 658 C CA . ALA A 1 96 ? -3.873 -12.023 -4.225 1.00 93.19 96 ALA A CA 1
ATOM 659 C C . ALA A 1 96 ? -2.391 -11.644 -4.366 1.00 93.19 96 ALA A C 1
ATOM 661 O O . ALA A 1 96 ? -1.869 -11.614 -5.477 1.00 93.19 96 ALA A O 1
ATOM 662 N N . ALA A 1 97 ? -1.688 -11.409 -3.255 1.00 91.69 97 ALA A N 1
ATOM 663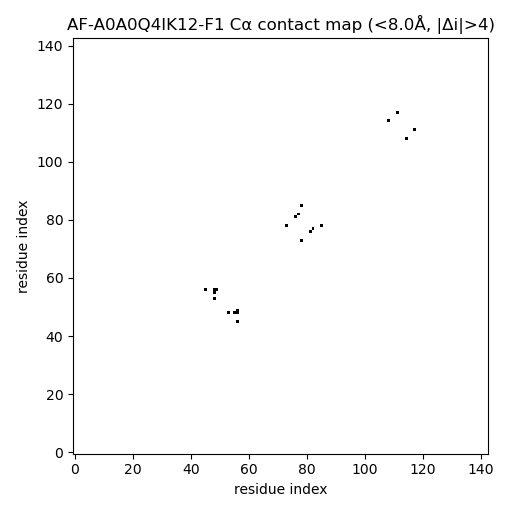 C CA . ALA A 1 97 ? -0.257 -11.119 -3.274 1.00 91.69 97 ALA A CA 1
ATOM 664 C C . ALA A 1 97 ? 0.574 -12.307 -3.785 1.00 91.69 97 ALA A C 1
ATOM 666 O O . ALA A 1 97 ? 1.540 -12.100 -4.519 1.00 91.69 97 ALA A O 1
ATOM 667 N N . ALA A 1 98 ? 0.210 -13.540 -3.422 1.00 94.44 98 ALA A N 1
ATOM 668 C CA . ALA A 1 98 ? 0.849 -14.744 -3.945 1.00 94.44 98 ALA A CA 1
ATOM 669 C C . ALA A 1 98 ? 0.617 -14.875 -5.458 1.00 94.44 98 ALA A C 1
ATOM 671 O O . ALA A 1 98 ? 1.583 -14.967 -6.211 1.00 94.44 98 ALA A O 1
ATOM 672 N N . THR A 1 99 ? -0.633 -14.748 -5.915 1.00 95.69 99 THR A N 1
ATOM 673 C CA . THR A 1 99 ? -0.984 -14.779 -7.341 1.00 95.69 99 THR A CA 1
ATOM 674 C C . THR A 1 99 ? -0.261 -13.691 -8.128 1.00 95.69 99 THR A C 1
ATOM 676 O O . THR A 1 99 ? 0.344 -13.981 -9.153 1.00 95.69 99 THR A O 1
ATOM 679 N N . ALA A 1 100 ? -0.252 -12.449 -7.640 1.00 90.31 100 ALA A N 1
ATOM 680 C CA . ALA A 1 100 ? 0.453 -11.349 -8.292 1.00 90.31 100 ALA A CA 1
ATOM 681 C C . ALA A 1 100 ? 1.964 -11.611 -8.383 1.00 90.31 100 ALA A C 1
ATOM 683 O O . ALA A 1 100 ? 2.581 -11.315 -9.405 1.00 90.31 100 ALA A O 1
ATOM 684 N N . ARG A 1 101 ? 2.571 -12.199 -7.341 1.00 90.12 101 ARG A N 1
ATOM 685 C CA . ARG A 1 101 ? 3.982 -12.607 -7.379 1.00 90.12 101 ARG A CA 1
ATOM 686 C C . ARG A 1 101 ? 4.230 -13.707 -8.400 1.00 90.12 101 ARG A C 1
ATOM 688 O O . ARG A 1 101 ? 5.264 -13.660 -9.055 1.00 90.12 101 ARG A O 1
ATOM 695 N N . ASP A 1 102 ? 3.345 -14.685 -8.516 1.00 92.94 102 ASP A N 1
ATOM 696 C CA . ASP A 1 102 ? 3.547 -15.816 -9.420 1.00 92.94 102 ASP A CA 1
ATOM 697 C C . ASP A 1 102 ? 3.325 -15.416 -10.882 1.00 92.94 102 ASP A C 1
ATOM 699 O O . ASP A 1 102 ? 4.230 -15.610 -11.691 1.00 92.94 102 ASP A O 1
ATOM 703 N N . VAL A 1 103 ? 2.235 -14.703 -11.188 1.00 92.75 103 VAL A N 1
ATOM 704 C CA . VAL A 1 103 ? 2.003 -14.092 -12.511 1.00 92.75 103 VAL A CA 1
ATOM 705 C C . VAL A 1 103 ? 3.136 -13.128 -12.862 1.00 92.75 103 VAL A C 1
ATOM 707 O O . VAL A 1 103 ? 3.649 -13.133 -13.978 1.00 92.75 103 VAL A O 1
ATOM 710 N N . GLY A 1 104 ? 3.577 -12.321 -11.895 1.00 87.44 104 GLY A N 1
ATOM 711 C CA . GLY A 1 104 ? 4.705 -11.416 -12.072 1.00 87.44 104 GLY A CA 1
ATOM 712 C C . GLY A 1 104 ? 5.995 -12.159 -12.414 1.00 87.44 104 GLY A C 1
ATOM 713 O O . GLY A 1 104 ? 6.702 -11.740 -13.320 1.00 87.44 104 GLY A O 1
ATOM 714 N N . LYS A 1 105 ? 6.303 -13.278 -11.743 1.00 87.25 105 LYS A N 1
ATOM 715 C CA . LYS A 1 105 ? 7.476 -14.107 -12.068 1.00 87.25 105 LYS A CA 1
ATOM 716 C C . LYS A 1 105 ? 7.370 -14.735 -13.453 1.00 87.25 105 LYS A C 1
ATOM 718 O O . LYS A 1 105 ? 8.389 -14.789 -14.129 1.00 87.25 105 LYS A O 1
ATOM 723 N N . GLU A 1 106 ? 6.196 -15.214 -13.858 1.00 88.06 106 GLU A N 1
ATOM 724 C CA . GLU A 1 106 ? 5.982 -15.797 -15.190 1.00 88.06 106 GLU A CA 1
ATOM 725 C C . GLU A 1 106 ? 6.167 -14.754 -16.289 1.00 88.06 106 GLU A C 1
ATOM 727 O O . GLU A 1 106 ? 6.973 -14.956 -17.194 1.00 88.06 106 GLU A O 1
ATOM 732 N N . GLN A 1 107 ? 5.503 -13.602 -16.164 1.00 85.06 107 GLN A N 1
ATOM 733 C CA . GLN A 1 107 ? 5.636 -12.492 -17.110 1.00 85.06 107 GLN A CA 1
ATOM 734 C C . GLN A 1 107 ? 7.070 -11.960 -17.140 1.00 85.06 107 GLN A C 1
ATOM 736 O O . GLN A 1 107 ? 7.609 -11.685 -18.206 1.00 85.06 107 GLN A O 1
ATOM 741 N N . LEU A 1 108 ? 7.727 -11.863 -15.981 1.00 82.12 108 LEU A N 1
ATOM 742 C CA . LEU A 1 108 ? 9.121 -11.442 -15.891 1.00 82.12 108 LEU A CA 1
ATOM 743 C C . LEU A 1 108 ? 10.062 -12.474 -16.523 1.00 82.12 108 LEU A C 1
ATOM 745 O O . LEU A 1 108 ? 10.999 -12.085 -17.203 1.00 82.12 108 LEU A O 1
ATOM 749 N N . ALA A 1 109 ? 9.825 -13.773 -16.333 1.00 81.81 109 ALA A N 1
ATOM 750 C CA . ALA A 1 109 ? 10.618 -14.829 -16.959 1.00 81.81 109 ALA A CA 1
ATOM 751 C C . ALA A 1 109 ? 10.413 -14.887 -18.481 1.00 81.81 109 ALA A C 1
ATOM 753 O O . ALA A 1 109 ? 11.357 -15.197 -19.199 1.00 81.81 109 ALA A O 1
ATOM 754 N N . ALA A 1 110 ? 9.210 -14.565 -18.963 1.00 80.06 110 ALA A N 1
ATOM 755 C CA . ALA A 1 110 ? 8.904 -14.461 -20.386 1.00 80.06 110 ALA A CA 1
ATOM 756 C C . ALA A 1 110 ? 9.480 -13.183 -21.021 1.00 80.06 110 ALA A C 1
ATOM 758 O O . ALA A 1 110 ? 9.900 -13.204 -22.175 1.00 80.06 110 ALA A O 1
ATOM 759 N N . ALA A 1 111 ? 9.509 -12.076 -20.274 1.00 77.06 111 ALA A N 1
ATOM 760 C CA . ALA A 1 111 ? 9.956 -10.774 -20.761 1.00 77.06 111 ALA A CA 1
ATOM 761 C C . ALA A 1 111 ? 11.460 -10.514 -20.573 1.00 77.06 111 ALA A C 1
ATOM 763 O O . ALA A 1 111 ? 11.996 -9.634 -21.247 1.00 77.06 111 ALA A O 1
ATOM 764 N N . LEU A 1 112 ? 12.160 -11.233 -19.680 1.00 71.88 112 LEU A N 1
ATOM 765 C CA . LEU A 1 112 ? 13.596 -11.030 -19.468 1.00 71.88 112 LEU A CA 1
ATOM 766 C C . LEU A 1 112 ? 14.485 -12.016 -20.232 1.00 71.88 112 LEU A C 1
ATOM 768 O O . LEU A 1 112 ? 14.419 -13.218 -19.978 1.00 71.88 112 LEU A O 1
ATOM 772 N N . PRO A 1 113 ? 15.454 -11.507 -21.017 1.00 66.12 113 PRO A N 1
ATOM 773 C CA . PRO A 1 113 ? 16.485 -12.330 -21.646 1.00 66.12 113 PRO A CA 1
ATOM 774 C C . PRO A 1 113 ? 17.428 -13.030 -20.649 1.00 66.12 113 PRO A C 1
ATOM 776 O O . PRO A 1 113 ? 18.018 -14.054 -20.985 1.00 66.12 113 PRO A O 1
ATOM 779 N N . SER A 1 114 ? 17.601 -12.499 -19.427 1.00 70.94 114 SER A N 1
ATOM 780 C CA . SER A 1 114 ? 18.487 -13.088 -18.409 1.00 70.94 114 SER A CA 1
ATOM 781 C C . SER A 1 114 ? 18.132 -12.677 -16.970 1.00 70.94 114 SER A C 1
ATOM 783 O O . SER A 1 114 ? 18.056 -11.502 -16.612 1.00 70.94 114 SER A O 1
ATOM 785 N N . LYS A 1 115 ? 17.951 -13.684 -16.103 1.00 73.75 115 LYS A N 1
ATOM 786 C CA . LYS A 1 115 ? 17.522 -13.568 -14.691 1.00 73.75 115 LYS A CA 1
ATOM 787 C C . LYS A 1 115 ? 18.495 -12.775 -13.804 1.00 73.75 115 LYS A C 1
ATOM 789 O O . LYS A 1 115 ? 18.095 -12.259 -12.758 1.00 73.75 115 LYS A O 1
ATOM 794 N N . ASP A 1 116 ? 19.755 -12.688 -14.217 1.00 78.56 116 ASP A N 1
ATOM 795 C CA . ASP A 1 116 ? 20.810 -11.975 -13.497 1.00 78.56 116 ASP A CA 1
ATOM 796 C C . ASP A 1 116 ? 20.733 -10.457 -13.711 1.00 78.56 116 ASP A C 1
ATOM 798 O O . ASP A 1 116 ? 20.925 -9.708 -12.757 1.00 78.56 116 ASP A O 1
ATOM 802 N N . GLY A 1 117 ? 20.307 -9.998 -14.895 1.00 78.19 117 GLY A N 1
ATOM 803 C CA . GLY A 1 117 ? 20.118 -8.572 -15.189 1.00 78.19 117 GLY A CA 1
ATOM 804 C C . GLY A 1 117 ? 19.037 -7.918 -14.320 1.00 78.19 117 GLY A C 1
ATOM 805 O O . GLY A 1 117 ? 19.290 -6.887 -13.700 1.00 78.19 117 GLY A O 1
ATOM 806 N N . ALA A 1 118 ? 17.868 -8.559 -14.169 1.00 78.50 118 ALA A N 1
ATOM 807 C CA . ALA A 1 118 ? 16.819 -8.068 -13.257 1.00 78.50 118 ALA A CA 1
ATOM 808 C C . ALA A 1 118 ? 17.285 -8.013 -11.806 1.00 78.50 118 ALA A C 1
ATOM 810 O O . ALA A 1 118 ? 16.958 -7.074 -11.083 1.00 78.50 118 ALA A O 1
ATOM 811 N N . LYS A 1 119 ? 17.999 -9.049 -11.351 1.00 82.19 119 LYS A N 1
ATOM 812 C CA . LYS A 1 119 ? 18.495 -9.098 -9.975 1.00 82.19 119 LYS A CA 1
ATOM 813 C C . LYS A 1 119 ? 19.492 -7.977 -9.715 1.00 82.19 119 LYS A C 1
ATOM 815 O O . LYS A 1 119 ? 19.451 -7.408 -8.629 1.00 82.19 119 LYS A O 1
ATOM 820 N N . GLU A 1 120 ? 20.351 -7.669 -10.679 1.00 85.06 120 GLU A N 1
ATOM 821 C CA . GLU A 1 120 ? 21.331 -6.593 -10.564 1.00 85.06 120 GLU A CA 1
ATOM 822 C C . GLU A 1 120 ? 20.658 -5.217 -10.579 1.00 85.06 120 GLU A C 1
ATOM 824 O O . GLU A 1 120 ? 20.941 -4.390 -9.719 1.00 85.06 120 GLU A O 1
ATOM 829 N N . GLN A 1 121 ? 19.681 -4.996 -11.466 1.00 82.19 121 GLN A N 1
ATOM 830 C CA . GLN A 1 121 ? 18.896 -3.756 -11.492 1.00 82.19 121 GLN A CA 1
ATOM 831 C C . GLN A 1 121 ? 18.095 -3.551 -10.202 1.00 82.19 121 GLN A C 1
ATOM 833 O O . GLN A 1 121 ? 18.095 -2.453 -9.648 1.00 82.19 121 GLN A O 1
ATOM 838 N N . LEU A 1 122 ? 17.462 -4.607 -9.680 1.00 83.88 122 LEU A N 1
ATOM 839 C CA . LEU A 1 122 ? 16.778 -4.558 -8.387 1.00 83.88 122 LEU A CA 1
ATOM 840 C C . LEU A 1 122 ? 17.756 -4.266 -7.251 1.00 83.88 122 LEU A C 1
ATOM 842 O O . LEU A 1 122 ? 17.466 -3.413 -6.420 1.00 83.88 122 LEU A O 1
ATOM 846 N N . ARG A 1 123 ? 18.911 -4.942 -7.205 1.00 87.38 123 ARG A N 1
ATOM 847 C CA . ARG A 1 123 ? 19.940 -4.696 -6.183 1.00 87.38 123 ARG A CA 1
ATOM 848 C C . ARG A 1 123 ? 20.495 -3.285 -6.252 1.00 87.38 123 ARG A C 1
ATOM 850 O O . ARG A 1 123 ? 20.659 -2.673 -5.205 1.00 87.38 123 ARG A O 1
ATOM 857 N N . SER A 1 124 ? 20.758 -2.777 -7.450 1.00 85.62 124 SER A N 1
ATOM 858 C CA . SER A 1 124 ? 21.266 -1.426 -7.665 1.00 85.62 124 SER A CA 1
ATOM 859 C C . SER A 1 124 ? 20.238 -0.387 -7.227 1.00 85.62 124 SER A C 1
ATOM 861 O O . SER A 1 124 ? 20.555 0.444 -6.385 1.00 85.62 124 SER A O 1
ATOM 863 N N . ALA A 1 125 ? 18.982 -0.503 -7.671 1.00 83.25 125 ALA A N 1
ATOM 864 C CA . ALA A 1 125 ? 17.908 0.392 -7.247 1.00 83.25 125 ALA A CA 1
ATOM 865 C C . ALA A 1 125 ? 17.702 0.361 -5.723 1.00 83.25 125 ALA A C 1
ATOM 867 O O . ALA A 1 125 ? 17.602 1.408 -5.084 1.00 83.25 125 ALA A O 1
ATOM 868 N N . PHE A 1 126 ? 17.695 -0.832 -5.121 1.00 86.94 126 PHE A N 1
ATOM 869 C CA . PHE A 1 126 ? 17.570 -0.979 -3.671 1.00 86.94 126 PHE A CA 1
ATOM 870 C C . PHE A 1 126 ? 18.786 -0.403 -2.937 1.00 86.94 126 PHE A C 1
ATOM 872 O O . PHE A 1 126 ? 18.629 0.265 -1.920 1.00 86.94 126 PHE A O 1
ATOM 879 N N . GLY A 1 127 ? 19.990 -0.612 -3.472 1.00 89.50 127 GLY A N 1
ATOM 880 C CA . GLY A 1 127 ? 21.235 -0.046 -2.964 1.00 89.50 127 GLY A CA 1
ATOM 881 C C . GLY A 1 127 ? 21.214 1.480 -2.983 1.00 89.50 127 GLY A C 1
ATOM 882 O O . GLY A 1 127 ? 21.477 2.094 -1.956 1.00 89.50 127 GLY A O 1
ATOM 883 N N . THR A 1 128 ? 20.809 2.095 -4.097 1.00 85.62 128 THR A N 1
ATOM 884 C CA . THR A 1 128 ? 20.678 3.554 -4.222 1.00 85.62 128 THR A CA 1
ATOM 885 C C . THR A 1 128 ? 19.651 4.116 -3.243 1.00 85.62 128 THR A C 1
ATOM 887 O O . THR A 1 128 ? 19.925 5.123 -2.598 1.00 85.62 128 THR A O 1
ATOM 890 N N . VAL A 1 129 ? 18.498 3.460 -3.071 1.00 83.44 129 VAL A N 1
ATOM 891 C CA . VAL A 1 129 ? 17.469 3.888 -2.106 1.00 83.44 129 VAL A CA 1
ATOM 892 C C . VAL A 1 129 ? 17.970 3.773 -0.665 1.00 83.44 129 VAL A C 1
ATOM 894 O O . VAL A 1 129 ? 17.817 4.714 0.110 1.00 83.44 129 VAL A O 1
ATOM 897 N N . VAL A 1 130 ? 18.598 2.652 -0.296 1.00 87.31 130 VAL A N 1
ATOM 898 C CA . VAL A 1 130 ? 19.145 2.440 1.057 1.00 87.31 130 VAL A CA 1
ATOM 899 C C . VAL A 1 130 ? 20.277 3.421 1.356 1.00 87.31 130 VAL A C 1
ATOM 901 O O . VAL A 1 130 ? 20.353 3.956 2.463 1.00 87.31 130 VAL A O 1
ATOM 904 N N . GLN A 1 131 ? 21.139 3.692 0.379 1.00 83.75 131 GLN A N 1
ATOM 905 C CA . GLN A 1 131 ? 22.240 4.638 0.515 1.00 83.75 131 GLN A CA 1
ATOM 906 C C . GLN A 1 131 ? 21.719 6.075 0.634 1.00 83.75 131 GLN A C 1
ATOM 908 O O . GLN A 1 131 ? 22.070 6.759 1.590 1.00 83.75 131 GLN A O 1
ATOM 913 N N . ALA A 1 132 ? 20.773 6.483 -0.217 1.00 81.50 132 ALA A N 1
ATOM 914 C CA . ALA A 1 132 ? 20.109 7.781 -0.115 1.00 81.50 132 ALA A CA 1
ATOM 915 C C . ALA A 1 132 ? 19.376 7.960 1.225 1.00 81.50 132 ALA A C 1
ATOM 917 O O . ALA A 1 132 ? 19.455 9.026 1.832 1.00 81.50 132 ALA A O 1
ATOM 918 N N . ALA A 1 133 ? 18.706 6.921 1.731 1.00 80.06 133 ALA A N 1
ATOM 919 C CA . ALA A 1 133 ? 18.058 6.945 3.041 1.00 80.06 133 ALA A CA 1
ATOM 920 C C . ALA A 1 133 ? 19.072 7.033 4.195 1.00 80.06 133 ALA A C 1
ATOM 922 O O . ALA A 1 133 ? 18.835 7.743 5.170 1.00 80.06 133 ALA A O 1
ATOM 923 N N . THR A 1 134 ? 20.219 6.358 4.082 1.00 83.69 134 THR A N 1
ATOM 924 C CA . THR A 1 134 ? 21.302 6.407 5.079 1.00 83.69 134 THR A CA 1
ATOM 925 C C . THR A 1 134 ? 21.984 7.775 5.103 1.00 83.69 134 THR A C 1
ATOM 927 O O . THR A 1 134 ? 22.236 8.317 6.180 1.00 83.69 134 THR A O 1
ATOM 930 N N . ASP A 1 135 ? 22.245 8.360 3.935 1.00 82.31 135 ASP A N 1
ATOM 931 C CA . ASP A 1 135 ? 22.865 9.679 3.797 1.00 82.31 135 ASP A CA 1
ATOM 932 C C . ASP A 1 135 ? 21.908 10.790 4.255 1.00 82.31 135 ASP A C 1
ATOM 934 O O . ASP A 1 135 ? 22.305 11.685 5.003 1.00 82.31 135 ASP A O 1
ATOM 938 N N . SER A 1 136 ? 20.619 10.673 3.919 1.00 71.31 136 SER A N 1
ATOM 939 C CA . SER A 1 136 ? 19.565 11.584 4.389 1.00 71.31 136 SER A CA 1
ATOM 940 C C . SER A 1 136 ? 19.311 11.443 5.892 1.00 71.31 136 SER A C 1
ATOM 942 O O . SER A 1 136 ? 19.125 12.441 6.582 1.00 71.31 136 SER A O 1
ATOM 944 N N . GLY A 1 137 ? 19.369 10.222 6.431 1.00 67.12 137 GLY A N 1
ATOM 945 C CA . GLY A 1 137 ? 19.287 9.962 7.869 1.00 67.12 137 GLY A CA 1
ATOM 946 C C . GLY A 1 137 ? 20.474 10.549 8.635 1.00 67.12 137 GLY A C 1
ATOM 947 O O . GLY A 1 137 ? 20.292 11.152 9.687 1.00 67.12 137 GLY A O 1
ATOM 948 N N . LYS A 1 138 ? 21.693 10.462 8.094 1.00 64.69 138 LYS A N 1
ATOM 949 C CA . LYS A 1 138 ? 22.877 11.105 8.689 1.00 64.69 138 LYS A CA 1
ATOM 950 C C . LYS A 1 138 ? 22.832 12.632 8.607 1.00 64.69 138 LYS A C 1
ATOM 952 O O . LYS A 1 138 ? 23.314 13.284 9.530 1.00 64.69 138 LYS A O 1
ATOM 957 N N . ALA A 1 139 ? 22.261 13.199 7.546 1.00 60.91 139 ALA A N 1
ATOM 958 C CA . ALA A 1 139 ? 22.060 14.642 7.423 1.00 60.91 139 ALA A CA 1
ATOM 959 C C . ALA A 1 139 ? 20.960 15.160 8.370 1.00 60.91 139 ALA A C 1
ATOM 961 O O . ALA A 1 139 ? 21.142 16.199 8.993 1.00 60.91 139 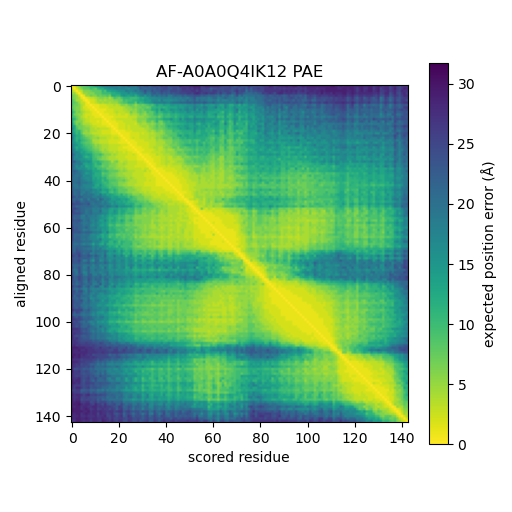ALA A O 1
ATOM 962 N N . ALA A 1 140 ? 19.869 14.409 8.550 1.00 55.16 140 ALA A N 1
ATOM 963 C CA . ALA A 1 140 ? 18.760 14.770 9.437 1.00 55.16 140 ALA A CA 1
ATOM 964 C C . ALA A 1 140 ? 19.070 14.596 10.936 1.00 55.16 140 ALA A C 1
ATOM 966 O O . ALA A 1 140 ? 18.431 15.228 11.765 1.00 55.16 140 ALA A O 1
ATOM 967 N N . VAL A 1 141 ? 20.044 13.755 11.300 1.00 54.19 141 VAL A N 1
ATOM 968 C CA . VAL A 1 141 ? 20.490 13.570 12.699 1.00 54.19 141 VAL A CA 1
ATOM 969 C C . VAL A 1 141 ? 21.563 14.595 13.104 1.00 54.19 141 VAL A C 1
ATOM 971 O O . VAL A 1 141 ? 21.882 14.727 14.284 1.00 54.19 141 VAL A O 1
ATOM 974 N N . LYS A 1 142 ? 22.136 15.328 12.140 1.00 49.81 142 LYS A N 1
ATOM 975 C CA . LYS A 1 142 ? 23.175 16.347 12.373 1.00 49.81 142 LYS A CA 1
ATOM 976 C C . LYS A 1 142 ? 22.687 17.788 12.145 1.00 49.81 142 LYS A C 1
ATOM 978 O O . LYS A 1 142 ? 23.485 18.708 12.322 1.00 49.81 142 LYS A O 1
ATOM 983 N N . GLY A 1 143 ? 21.430 17.959 11.730 1.00 44.00 143 GLY A N 1
ATOM 984 C CA . GLY A 1 143 ? 20.739 19.243 11.577 1.00 44.00 143 GLY A CA 1
ATOM 985 C C . GLY A 1 143 ? 19.812 19.546 12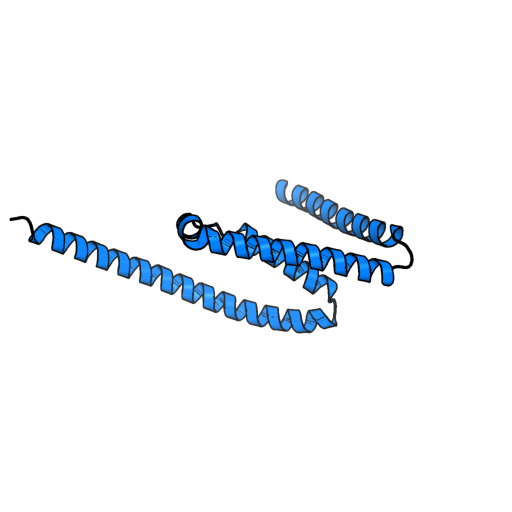.741 1.00 44.00 143 GLY A C 1
ATOM 986 O O . GLY A 1 143 ? 19.396 18.584 13.424 1.00 44.00 143 GLY A O 1
#

Radius of gyration: 24.57 Å; Cα contacts (8 Å, |Δi|>4): 11; chains: 1; bounding box: 59×35×67 Å

Solvent-accessible surface area (backbone atoms only — not comparable to full-atom values): 7935 Å² total; per-residue (Å²): 144,65,68,70,66,56,53,56,52,50,52,55,48,51,52,54,49,49,57,50,50,50,56,50,48,52,53,48,49,54,52,45,51,57,47,49,55,53,46,52,56,47,51,53,52,45,57,58,30,45,78,75,39,49,66,58,46,53,51,47,51,52,51,52,50,50,50,53,62,69,68,57,76,84,51,73,64,51,53,70,76,36,37,70,56,51,50,50,49,52,49,50,52,50,49,50,52,51,52,51,51,49,55,48,49,52,53,48,60,74,72,44,96,49,79,63,57,59,52,48,52,51,49,48,55,50,46,52,51,53,49,51,50,50,55,51,50,57,52,62,73,74,102

Sequence (143 aa):
MTDHSTQSTIDTLKEKAATTADTVKDKASHAAHVTSDAAHDAAQRASDGIDANPLAVLAGGLALGALAGALIPKSAQEAKVLGPLGKRLSAAATAAAATARDVGKEQLAAALPSKDGAKEQLRSAFGTVVQAATDSGKAAVKG